Protein AF-A0A839IMW2-F1 (afdb_monomer_lite)

Structure (mmCIF, N/CA/C/O backbone):
data_AF-A0A839IMW2-F1
#
_entry.id   AF-A0A839IMW2-F1
#
loop_
_atom_site.group_PDB
_atom_site.id
_atom_site.type_symbol
_atom_site.label_atom_id
_atom_site.label_alt_id
_atom_site.label_comp_id
_atom_site.label_asym_id
_atom_site.label_entity_id
_atom_site.label_seq_id
_atom_site.pdbx_PDB_ins_code
_atom_site.Cartn_x
_atom_site.Cartn_y
_atom_site.Cartn_z
_atom_site.occupancy
_atom_site.B_iso_or_equiv
_atom_site.auth_seq_id
_atom_site.auth_comp_id
_atom_site.auth_asym_id
_atom_site.auth_atom_id
_atom_site.pdbx_PDB_model_num
ATOM 1 N N . MET A 1 1 ? -64.109 31.806 45.695 1.00 40.94 1 MET A N 1
ATOM 2 C CA . MET A 1 1 ? -63.785 30.371 45.812 1.00 40.94 1 MET A CA 1
ATOM 3 C C . MET A 1 1 ? -62.403 30.207 45.216 1.00 40.94 1 MET A C 1
ATOM 5 O O . MET A 1 1 ? -62.258 30.433 44.025 1.00 40.94 1 MET A O 1
ATOM 9 N N . SER A 1 2 ? -61.393 29.999 46.057 1.00 44.81 2 SER A N 1
ATOM 10 C CA . SER A 1 2 ? -59.986 29.981 45.647 1.00 44.81 2 SER A CA 1
ATOM 11 C C . SER A 1 2 ? -59.543 28.531 45.491 1.00 44.81 2 SER A C 1
ATOM 13 O O . SER A 1 2 ? -59.479 27.810 46.484 1.00 44.81 2 SER A O 1
ATOM 15 N N . GLU A 1 3 ? -59.273 28.096 44.261 1.00 47.06 3 GLU A N 1
ATOM 16 C CA . GLU A 1 3 ? -58.573 26.835 44.014 1.00 47.06 3 GLU A CA 1
ATOM 17 C C . GLU A 1 3 ? -57.104 27.013 44.400 1.00 47.06 3 GLU A C 1
ATOM 19 O O . GLU A 1 3 ? -56.382 27.838 43.840 1.00 47.06 3 GLU A O 1
ATOM 24 N N . VAL A 1 4 ? -56.676 26.261 45.411 1.00 55.44 4 VAL A N 1
ATOM 25 C CA . VAL A 1 4 ? -55.265 26.124 45.771 1.00 55.44 4 VAL A CA 1
ATOM 26 C C . VAL A 1 4 ? -54.654 25.115 44.795 1.00 55.44 4 VAL A C 1
ATOM 28 O O . VAL A 1 4 ? -55.153 23.989 44.731 1.00 55.44 4 VAL A O 1
ATOM 31 N N . PRO A 1 5 ? -53.596 25.456 44.041 1.00 52.12 5 PRO A N 1
ATOM 32 C CA . PRO A 1 5 ? -52.913 24.477 43.210 1.00 52.12 5 PRO A CA 1
ATOM 33 C C . PRO A 1 5 ? -52.203 23.474 44.126 1.00 52.12 5 PRO A C 1
ATOM 35 O O . PRO A 1 5 ? -51.385 23.852 44.966 1.00 52.12 5 PRO A O 1
ATOM 38 N N . SER A 1 6 ? -52.547 22.191 44.001 1.00 52.34 6 SER A N 1
ATOM 39 C CA . SER A 1 6 ? -51.861 21.116 44.719 1.00 52.34 6 SER A CA 1
ATOM 40 C C . SER A 1 6 ? -50.364 21.114 44.370 1.00 52.34 6 SER A C 1
ATOM 42 O O . SER A 1 6 ? -50.017 21.292 43.199 1.00 52.34 6 SER A O 1
ATOM 44 N N . PRO A 1 7 ? -49.462 20.915 45.349 1.00 55.97 7 PRO A N 1
ATOM 45 C CA . PRO A 1 7 ? -48.035 20.810 45.072 1.00 55.97 7 PRO A CA 1
ATOM 46 C C . PRO A 1 7 ? -47.748 19.543 44.247 1.00 55.97 7 PRO A C 1
ATOM 48 O O . PRO A 1 7 ? -48.489 18.562 44.361 1.00 55.97 7 PRO A O 1
ATOM 51 N N . PRO A 1 8 ? -46.689 19.535 43.416 1.00 54.78 8 PRO A N 1
ATOM 52 C CA . PRO A 1 8 ? -46.316 18.349 42.657 1.00 54.78 8 PRO A CA 1
ATOM 53 C C . PRO A 1 8 ? -46.016 17.191 43.618 1.00 54.78 8 PRO A C 1
ATOM 55 O O . PRO A 1 8 ? -45.361 17.374 44.645 1.00 54.78 8 PRO A O 1
ATOM 58 N N . LEU A 1 9 ? -46.541 16.010 43.283 1.00 55.28 9 LEU A N 1
ATOM 59 C CA . LEU A 1 9 ? -46.349 14.759 44.016 1.00 55.28 9 LEU A CA 1
ATOM 60 C C . LEU A 1 9 ? -44.857 14.534 44.291 1.00 55.28 9 LEU A C 1
ATOM 62 O O . LEU A 1 9 ? -44.047 14.531 43.366 1.00 55.28 9 LEU A O 1
ATOM 66 N N . ALA A 1 10 ? -44.508 14.353 45.566 1.00 57.53 10 ALA A N 1
ATOM 67 C CA . ALA A 1 10 ? -43.165 13.985 45.985 1.00 57.53 10 ALA A CA 1
ATOM 68 C C . ALA A 1 10 ? -42.753 12.684 45.279 1.00 57.53 10 ALA A C 1
ATOM 70 O O . ALA A 1 10 ? -43.426 11.662 45.416 1.00 57.53 10 ALA A O 1
ATOM 71 N N . THR A 1 11 ? -41.668 12.735 44.505 1.00 62.94 11 THR A N 1
ATOM 72 C CA . THR A 1 11 ? -41.059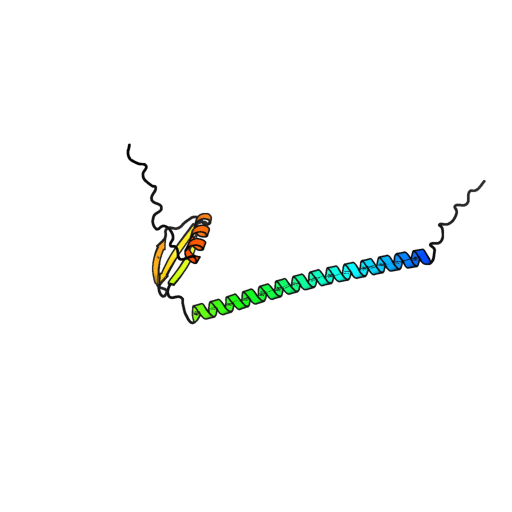 11.566 43.864 1.00 62.94 11 THR A CA 1
ATOM 73 C C . THR A 1 11 ? -40.772 10.521 44.942 1.00 62.94 11 THR A C 1
ATOM 75 O O . THR A 1 11 ? -40.127 10.847 45.942 1.00 62.94 11 THR A O 1
ATOM 78 N N . SER A 1 12 ? -41.282 9.293 44.795 1.00 80.38 12 SER A N 1
ATOM 79 C CA . SER A 1 12 ? -41.029 8.258 45.804 1.00 80.38 12 SER A CA 1
ATOM 80 C C . SER A 1 12 ? -39.532 7.936 45.852 1.00 80.38 12 SER A C 1
ATOM 82 O O . SER A 1 12 ? -38.826 8.077 44.849 1.00 80.38 12 SER A O 1
ATOM 84 N N . LEU A 1 13 ? -39.041 7.507 47.016 1.00 82.44 13 LEU A N 1
ATOM 85 C CA . LEU A 1 13 ? -37.641 7.113 47.194 1.00 82.44 13 LEU A CA 1
ATOM 86 C C . LEU A 1 13 ? -37.227 6.046 46.165 1.00 82.44 13 LEU A C 1
ATOM 88 O O . LEU A 1 13 ? -36.177 6.172 45.544 1.00 82.44 13 LEU A O 1
ATOM 92 N N . ASP A 1 14 ? -38.113 5.088 45.886 1.00 86.00 14 ASP A N 1
ATOM 93 C CA . ASP A 1 14 ? -37.888 4.034 44.890 1.00 86.00 14 ASP A CA 1
ATOM 94 C C . ASP A 1 14 ? -37.703 4.594 43.471 1.00 86.00 14 ASP A C 1
ATOM 96 O O . ASP A 1 14 ? -36.932 4.065 42.672 1.00 86.00 14 ASP A O 1
ATOM 100 N N . GLN A 1 15 ? -38.398 5.683 43.139 1.00 87.62 15 GLN A N 1
ATOM 101 C CA . GLN A 1 15 ? -38.290 6.322 41.830 1.00 87.62 15 GLN A CA 1
ATOM 102 C C . GLN A 1 15 ? -36.995 7.134 41.693 1.00 87.62 15 GLN A C 1
ATOM 104 O O . GLN A 1 15 ? -36.430 7.201 40.601 1.00 87.62 15 GLN A O 1
ATOM 109 N N . ILE A 1 16 ? -36.489 7.691 42.795 1.00 89.38 16 ILE A N 1
ATOM 110 C CA . ILE A 1 16 ? -35.156 8.306 42.854 1.00 89.38 16 ILE A CA 1
ATOM 111 C C . ILE A 1 16 ? -34.074 7.229 42.697 1.00 89.38 16 ILE A C 1
ATOM 113 O O . ILE A 1 16 ? -33.141 7.405 41.910 1.00 89.38 16 ILE A O 1
ATOM 117 N N . ASP A 1 17 ? -34.220 6.097 43.387 1.00 90.50 17 ASP A N 1
ATOM 118 C CA . ASP A 1 17 ? -33.290 4.971 43.286 1.00 90.50 17 ASP A CA 1
ATOM 119 C C . ASP A 1 17 ? -33.252 4.392 41.865 1.00 90.50 17 ASP A C 1
ATOM 121 O O . ASP A 1 17 ? -32.171 4.128 41.331 1.00 90.50 17 ASP A O 1
ATOM 125 N N . LEU A 1 18 ? -34.408 4.278 41.203 1.00 93.44 18 LEU A N 1
ATOM 126 C CA . LEU A 1 18 ? -34.490 3.845 39.809 1.00 93.44 18 LEU A CA 1
ATOM 127 C C . LEU A 1 18 ? -33.765 4.814 38.861 1.00 93.44 18 LEU A C 1
ATOM 129 O O . LEU A 1 18 ? -32.944 4.381 38.054 1.00 93.44 18 LEU A O 1
ATOM 133 N N . GLN A 1 19 ? -33.999 6.124 38.995 1.00 93.06 19 GLN A N 1
ATOM 134 C CA . GLN A 1 19 ? -33.312 7.140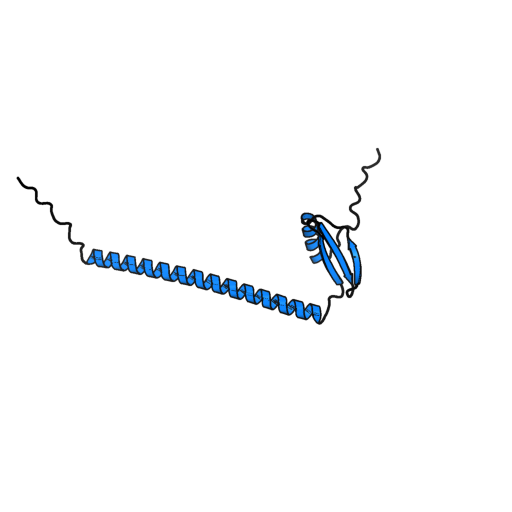 38.185 1.00 93.06 19 GLN A CA 1
ATOM 135 C C . GLN A 1 19 ? -31.792 7.111 38.387 1.00 93.06 19 GLN A C 1
ATOM 137 O O . GLN A 1 19 ? -31.024 7.262 37.435 1.00 93.06 19 GLN A O 1
ATOM 142 N N . MET A 1 20 ? -31.340 6.895 39.623 1.00 94.50 20 MET A N 1
ATOM 143 C CA . MET A 1 20 ? -29.921 6.767 39.939 1.00 94.50 20 MET A CA 1
ATOM 144 C C . MET A 1 20 ? -29.305 5.515 39.297 1.00 94.50 20 MET A C 1
ATOM 146 O O . MET A 1 20 ? -28.183 5.579 38.784 1.00 94.50 20 MET A O 1
ATOM 150 N N . LEU A 1 21 ? -30.023 4.387 39.289 1.00 94.75 21 LEU A N 1
ATOM 151 C CA . LEU A 1 21 ? -29.579 3.162 38.621 1.00 94.75 21 LEU A CA 1
ATOM 152 C C . LEU A 1 21 ? -29.473 3.350 37.103 1.00 94.75 21 LEU A C 1
ATOM 154 O O . LEU A 1 21 ? -28.444 2.994 36.528 1.00 94.75 21 LEU A O 1
ATOM 158 N N . GLU A 1 22 ? -30.465 3.978 36.470 1.00 95.94 22 GLU A N 1
ATOM 159 C CA . GLU A 1 22 ? -30.437 4.297 35.035 1.00 95.94 22 GLU A CA 1
ATOM 160 C C . GLU A 1 22 ? -29.282 5.247 34.682 1.00 95.94 22 GLU A C 1
ATOM 162 O O . GLU A 1 22 ? -28.557 5.036 33.706 1.00 95.94 22 GLU A O 1
ATOM 167 N N . ALA A 1 23 ? -29.048 6.279 35.498 1.00 95.06 23 ALA A N 1
ATOM 168 C CA . ALA A 1 23 ? -27.928 7.199 35.307 1.00 95.06 23 ALA A CA 1
ATOM 169 C C . ALA A 1 23 ? -26.575 6.479 35.412 1.00 95.06 23 ALA A C 1
ATOM 171 O O . ALA A 1 23 ? -25.666 6.730 34.614 1.00 95.06 23 ALA A O 1
ATOM 172 N N . LYS A 1 24 ? -26.443 5.549 36.366 1.00 95.12 24 LYS A N 1
ATOM 173 C CA . LYS A 1 24 ? -25.233 4.740 36.539 1.00 95.12 24 LYS A CA 1
ATOM 174 C C . LYS A 1 24 ? -25.020 3.783 35.368 1.00 95.12 24 LYS A C 1
ATOM 176 O O . LYS A 1 24 ? -23.891 3.656 34.899 1.00 95.12 24 LYS A O 1
ATOM 181 N N . GLU A 1 25 ? -26.076 3.144 34.873 1.00 96.00 25 GLU A N 1
ATOM 182 C CA . GLU A 1 25 ? -26.000 2.294 33.685 1.00 96.00 25 GLU A CA 1
ATOM 183 C C . GLU A 1 25 ? -25.538 3.096 32.462 1.00 96.00 25 GLU A C 1
ATOM 185 O O . GLU A 1 25 ? -24.595 2.695 31.776 1.00 96.00 25 GLU A O 1
ATOM 190 N N . ASN A 1 26 ? -26.136 4.264 32.224 1.00 96.31 26 ASN A N 1
ATOM 191 C CA . ASN A 1 26 ? -25.758 5.140 31.118 1.00 96.31 26 ASN A CA 1
ATOM 192 C C . ASN A 1 26 ? -24.298 5.604 31.218 1.00 96.31 26 ASN A C 1
ATOM 194 O O . ASN A 1 26 ? -23.585 5.611 30.213 1.00 96.31 26 ASN A O 1
ATOM 198 N N . LEU A 1 27 ? -23.820 5.931 32.423 1.00 96.31 27 LEU A N 1
ATOM 199 C CA . LEU A 1 27 ? -22.418 6.281 32.650 1.00 96.31 27 LEU A CA 1
ATOM 200 C C . LEU A 1 27 ? -21.479 5.114 32.312 1.00 96.31 27 LEU A C 1
ATOM 202 O O . LEU A 1 27 ? -20.473 5.315 31.628 1.00 96.31 27 LEU A O 1
ATOM 206 N N . LEU A 1 28 ? -21.809 3.897 32.752 1.00 95.38 28 LEU A N 1
ATOM 207 C CA . LEU A 1 28 ? -21.018 2.700 32.453 1.00 95.38 28 LEU A CA 1
ATOM 208 C C . LEU A 1 28 ? -20.987 2.407 30.947 1.00 95.38 28 LEU A C 1
ATOM 210 O O . LEU A 1 28 ? -19.925 2.095 30.408 1.00 95.38 28 LEU A O 1
ATOM 214 N N . ARG A 1 29 ? -22.117 2.575 30.248 1.00 93.69 29 ARG A N 1
ATOM 215 C CA . ARG A 1 29 ? -22.189 2.436 28.784 1.00 93.69 29 ARG A CA 1
ATOM 216 C C . ARG A 1 29 ? -21.274 3.441 28.077 1.00 93.69 29 ARG A C 1
ATOM 218 O O . ARG A 1 29 ? -20.471 3.045 27.235 1.00 93.69 29 ARG A O 1
ATOM 225 N N . GLN A 1 30 ? -21.312 4.715 28.468 1.00 95.25 30 GLN A N 1
ATOM 226 C CA . GLN A 1 30 ? -20.439 5.748 27.893 1.00 95.25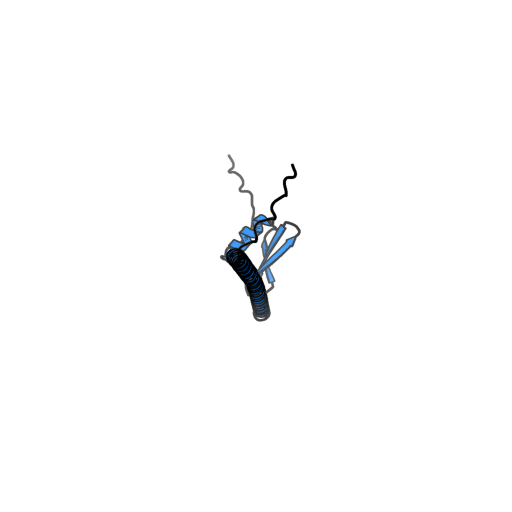 30 GLN A CA 1
ATOM 227 C C . GLN A 1 30 ? -18.950 5.471 28.146 1.00 95.25 30 GLN A C 1
ATOM 229 O O . GLN A 1 30 ? -18.115 5.683 27.262 1.00 95.25 30 GLN A O 1
ATOM 234 N N . GLN A 1 31 ? -18.604 4.988 29.343 1.00 93.75 31 GLN A N 1
ATOM 235 C CA . GLN A 1 31 ? -17.233 4.593 29.670 1.00 93.75 31 GLN A CA 1
ATOM 236 C C . GLN A 1 31 ? -16.762 3.429 28.792 1.00 93.75 31 GLN A C 1
ATOM 238 O O . GLN A 1 31 ? -15.663 3.499 28.238 1.00 93.75 31 GLN A O 1
ATOM 243 N N . ALA A 1 32 ? -17.601 2.408 28.601 1.00 93.00 32 ALA A N 1
ATOM 244 C CA . ALA A 1 32 ? -17.294 1.274 27.734 1.00 93.00 32 ALA A CA 1
ATOM 245 C C . ALA A 1 32 ? -17.088 1.703 26.268 1.00 93.00 32 ALA A C 1
ATOM 247 O O . ALA A 1 32 ? -16.114 1.299 25.634 1.00 93.00 32 ALA A O 1
ATOM 248 N N . GLU A 1 33 ? -17.940 2.582 25.733 1.00 93.88 33 GLU A N 1
ATOM 249 C CA . GLU A 1 33 ? -17.790 3.116 24.371 1.00 93.88 33 GLU A CA 1
ATOM 250 C C . GLU A 1 33 ? -16.523 3.957 24.190 1.00 93.88 33 GLU A C 1
ATOM 252 O O . GLU A 1 33 ? -15.910 3.965 23.118 1.00 93.88 33 GLU A O 1
ATOM 257 N N . LYS A 1 34 ? -16.134 4.719 25.217 1.00 93.88 34 LYS A N 1
ATOM 258 C CA . LYS A 1 34 ? -14.890 5.489 25.189 1.00 93.88 34 LYS A CA 1
ATOM 259 C C . LYS A 1 34 ? -13.678 4.557 25.179 1.00 93.88 34 LYS A C 1
ATOM 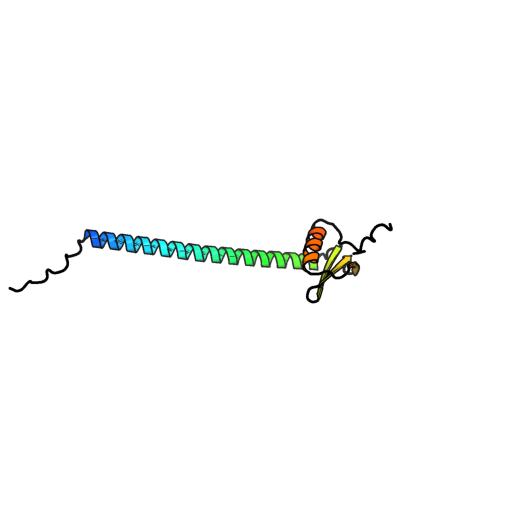261 O O . LYS A 1 34 ? -12.807 4.744 24.333 1.00 93.88 34 LYS A O 1
ATOM 266 N N . ALA A 1 35 ? -13.667 3.542 26.043 1.00 90.38 35 ALA A N 1
ATOM 267 C CA . ALA A 1 35 ? -12.606 2.538 26.084 1.00 90.38 35 ALA A CA 1
ATOM 268 C C . ALA A 1 35 ? -12.469 1.811 24.735 1.00 90.38 35 ALA A C 1
ATOM 270 O O . ALA A 1 35 ? -11.374 1.741 24.184 1.00 90.38 35 ALA A O 1
ATOM 271 N N . LEU A 1 36 ? -13.586 1.391 24.126 1.00 92.75 36 LEU A N 1
ATOM 272 C CA . LEU A 1 36 ? -13.581 0.740 22.811 1.00 92.75 36 LEU A CA 1
ATOM 273 C C . LEU A 1 36 ? -12.954 1.625 21.720 1.00 92.75 36 LEU A C 1
ATOM 275 O O . LEU A 1 36 ? -12.182 1.145 20.890 1.00 92.75 36 LEU A O 1
ATOM 279 N N . ARG A 1 37 ? -13.275 2.925 21.708 1.00 91.88 37 ARG A N 1
ATOM 280 C CA . ARG A 1 37 ? -12.697 3.881 20.749 1.00 91.88 37 ARG A CA 1
ATOM 281 C C . ARG A 1 37 ? -11.197 4.072 20.958 1.00 91.88 37 ARG A C 1
ATOM 283 O O . ARG A 1 37 ? -10.454 4.182 19.981 1.00 91.88 37 ARG A O 1
ATOM 290 N N . GLU A 1 38 ? -10.750 4.127 22.208 1.00 93.94 38 GLU A N 1
ATOM 291 C CA . GLU A 1 38 ? -9.330 4.242 22.549 1.00 93.94 38 GLU A CA 1
ATOM 292 C C . GLU A 1 38 ? -8.552 2.984 22.133 1.00 93.94 38 GLU A C 1
ATOM 294 O O . GLU A 1 38 ? -7.511 3.109 21.482 1.00 93.94 38 GLU A O 1
ATOM 299 N N . ASP A 1 39 ? -9.104 1.794 22.373 1.00 93.31 39 ASP A N 1
ATOM 300 C CA . ASP A 1 39 ? -8.515 0.520 21.947 1.00 93.31 39 ASP A CA 1
ATOM 301 C C . ASP A 1 39 ? -8.425 0.409 20.420 1.00 93.31 39 ASP A C 1
ATOM 303 O O . ASP A 1 39 ? -7.378 0.054 19.872 1.00 93.31 39 ASP A O 1
ATOM 307 N N . GLN A 1 40 ? -9.489 0.777 19.699 1.00 93.56 40 GLN A N 1
ATOM 308 C CA . GLN A 1 40 ? -9.476 0.813 18.232 1.00 93.56 40 GLN A CA 1
ATOM 309 C C . GLN A 1 40 ? -8.391 1.754 17.701 1.00 93.56 40 GLN A C 1
ATOM 311 O O . GLN A 1 40 ? -7.664 1.409 16.765 1.00 93.56 40 GLN A O 1
ATOM 316 N N . LYS A 1 41 ? -8.243 2.933 18.313 1.00 94.25 41 LYS A N 1
ATOM 317 C CA . LYS A 1 41 ? -7.187 3.884 17.958 1.00 94.25 41 LYS A CA 1
ATOM 318 C C . LYS A 1 41 ? -5.799 3.289 18.209 1.00 94.25 41 LYS A C 1
ATOM 320 O O . LYS A 1 41 ? -4.933 3.408 17.342 1.00 94.25 41 LYS A O 1
ATOM 325 N N . ALA A 1 42 ? -5.588 2.636 19.350 1.00 94.50 42 ALA A N 1
ATOM 326 C CA . ALA A 1 42 ? -4.320 1.994 19.683 1.00 94.50 42 ALA A CA 1
ATOM 327 C C . ALA A 1 42 ? -3.963 0.875 18.688 1.00 94.50 42 ALA A C 1
ATOM 329 O O . ALA A 1 42 ? -2.833 0.830 18.200 1.00 94.50 42 ALA A O 1
ATOM 330 N N . LEU A 1 43 ? -4.933 0.037 18.306 1.00 95.56 43 LEU A N 1
ATOM 331 C CA . LEU A 1 43 ? -4.748 -1.011 17.296 1.00 95.56 43 LEU A CA 1
ATOM 332 C C . LEU A 1 43 ? -4.349 -0.441 15.929 1.00 95.56 43 LEU A C 1
ATOM 334 O O . LEU A 1 43 ? -3.446 -0.968 15.276 1.00 95.56 43 LEU A O 1
ATOM 338 N N . LEU A 1 44 ? -4.992 0.646 15.491 1.00 94.25 44 LEU A N 1
ATOM 339 C CA . LEU A 1 44 ? -4.651 1.304 14.227 1.00 94.25 44 LEU A CA 1
ATOM 340 C C . LEU A 1 44 ? -3.229 1.878 14.243 1.00 94.25 44 LEU A C 1
ATOM 342 O O . LEU A 1 44 ? -2.506 1.738 13.255 1.00 94.25 44 LEU A O 1
ATOM 346 N N . ILE A 1 45 ? -2.811 2.479 15.360 1.00 95.00 45 ILE A N 1
ATOM 347 C CA . ILE A 1 45 ? -1.448 3.002 15.532 1.00 95.00 45 ILE A CA 1
ATOM 348 C C . ILE A 1 45 ? -0.428 1.861 15.495 1.00 95.00 45 ILE A C 1
ATOM 350 O O . ILE A 1 45 ? 0.519 1.923 14.711 1.00 95.00 45 ILE A O 1
ATOM 354 N N . ALA A 1 46 ? -0.653 0.793 16.264 1.00 94.44 46 ALA A N 1
ATOM 355 C CA . ALA A 1 46 ? 0.234 -0.368 16.288 1.00 94.44 46 ALA A CA 1
ATOM 356 C C . ALA A 1 46 ? 0.406 -0.976 14.887 1.00 94.44 46 ALA A C 1
ATOM 358 O O . ALA A 1 46 ? 1.524 -1.229 14.442 1.00 94.44 46 ALA A O 1
ATOM 359 N N . ARG A 1 47 ? -0.694 -1.113 14.134 1.00 93.94 47 ARG A N 1
ATOM 360 C CA . ARG A 1 47 ? -0.658 -1.614 12.755 1.00 93.94 47 ARG A CA 1
ATOM 361 C C . ARG A 1 47 ? 0.117 -0.691 11.813 1.00 93.94 47 ARG A C 1
ATOM 363 O O . ARG A 1 47 ? 0.827 -1.174 10.928 1.00 93.94 47 ARG A O 1
ATOM 370 N N . ALA A 1 48 ? -0.012 0.624 11.977 1.00 92.94 48 ALA A N 1
ATOM 371 C CA . ALA A 1 48 ? 0.756 1.586 11.193 1.00 92.94 48 ALA A CA 1
ATOM 372 C C . ALA A 1 48 ? 2.261 1.475 11.485 1.00 92.94 48 ALA A C 1
ATOM 374 O O . ALA A 1 48 ? 3.075 1.532 10.560 1.00 92.94 48 ALA A O 1
ATOM 375 N N . ASP A 1 49 ? 2.639 1.277 12.746 1.00 95.06 49 ASP A N 1
ATOM 376 C CA . ASP A 1 49 ? 4.038 1.128 13.142 1.00 95.06 49 ASP A CA 1
ATOM 377 C C . ASP A 1 49 ? 4.638 -0.211 12.686 1.00 95.06 49 ASP A C 1
ATOM 379 O O . ASP A 1 49 ? 5.769 -0.231 12.187 1.00 95.06 49 ASP A O 1
ATOM 383 N N . ASP A 1 50 ? 3.864 -1.297 12.709 1.00 94.12 50 ASP A N 1
ATOM 384 C CA . ASP A 1 50 ? 4.244 -2.569 12.084 1.00 94.12 50 ASP A CA 1
ATOM 385 C C . ASP A 1 50 ? 4.513 -2.402 10.586 1.00 94.12 50 ASP A C 1
ATOM 387 O O . ASP A 1 50 ? 5.528 -2.883 10.069 1.00 94.12 50 ASP A O 1
ATOM 391 N N . PHE A 1 51 ? 3.650 -1.670 9.877 1.00 91.81 51 PHE A N 1
ATOM 392 C CA . PHE A 1 51 ? 3.834 -1.411 8.452 1.00 91.81 51 PHE A CA 1
ATOM 393 C C . PHE A 1 51 ? 5.104 -0.590 8.180 1.00 91.81 51 PHE A C 1
ATOM 395 O O . PHE A 1 51 ? 5.885 -0.926 7.284 1.00 91.81 51 PHE A O 1
ATOM 402 N N . LYS A 1 52 ? 5.387 0.433 9.000 1.00 92.50 52 LYS A N 1
ATOM 403 C CA . LYS A 1 52 ? 6.651 1.192 8.931 1.00 92.50 52 LYS A CA 1
ATOM 404 C C . LYS A 1 52 ? 7.864 0.295 9.176 1.00 92.50 52 LYS A C 1
ATOM 406 O O . LYS A 1 52 ? 8.876 0.412 8.477 1.00 92.50 52 LYS A O 1
ATOM 411 N N . LEU A 1 53 ? 7.786 -0.618 10.145 1.00 93.56 53 LEU A N 1
ATOM 412 C CA . LEU A 1 53 ? 8.868 -1.554 10.440 1.00 93.56 53 LEU A CA 1
ATOM 413 C C . LEU A 1 53 ? 9.108 -2.518 9.271 1.00 93.56 5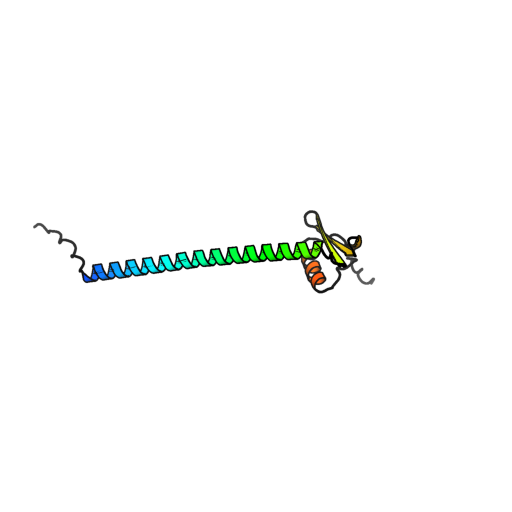3 LEU A C 1
ATOM 415 O O . LEU A 1 53 ? 10.260 -2.734 8.878 1.00 93.56 53 LEU A O 1
ATOM 419 N N . GLN A 1 54 ? 8.041 -3.062 8.685 1.00 89.56 54 GLN A N 1
ATOM 420 C CA . GLN A 1 54 ? 8.110 -3.903 7.489 1.00 89.56 54 GLN A CA 1
ATOM 421 C C . GLN A 1 54 ? 8.740 -3.150 6.314 1.00 89.56 54 GLN A C 1
ATOM 423 O O . GLN A 1 54 ? 9.670 -3.666 5.688 1.00 89.56 54 GLN A O 1
ATOM 428 N N . GLN A 1 55 ? 8.324 -1.904 6.070 1.00 89.00 55 GLN A N 1
ATOM 429 C CA . GLN A 1 55 ? 8.901 -1.048 5.034 1.00 89.00 55 GLN A CA 1
ATOM 430 C C . GLN A 1 55 ? 10.405 -0.829 5.255 1.00 89.00 55 GLN A C 1
ATOM 432 O O . GLN A 1 55 ? 11.200 -0.987 4.327 1.00 89.00 55 GLN A O 1
ATOM 437 N N . LYS A 1 56 ? 10.827 -0.526 6.490 1.00 91.81 56 LYS A N 1
ATOM 438 C CA . LYS A 1 56 ? 12.245 -0.341 6.839 1.00 91.81 56 LYS A CA 1
ATOM 439 C C . LYS A 1 56 ? 13.062 -1.615 6.613 1.00 91.81 56 LYS A C 1
ATOM 441 O O . LYS A 1 56 ? 14.170 -1.546 6.082 1.00 91.81 56 LYS A O 1
ATOM 446 N N . ARG A 1 57 ? 12.530 -2.781 6.993 1.00 91.12 57 ARG A N 1
ATOM 447 C CA . ARG A 1 57 ? 13.174 -4.085 6.748 1.00 91.12 57 ARG A CA 1
ATOM 448 C C . ARG A 1 57 ? 13.312 -4.367 5.254 1.00 91.12 57 ARG A C 1
ATOM 450 O O . ARG A 1 57 ? 14.368 -4.825 4.823 1.00 91.12 57 ARG A O 1
ATOM 457 N N . LEU A 1 58 ? 12.275 -4.075 4.471 1.00 85.94 58 LEU A N 1
ATOM 458 C CA . LEU A 1 58 ? 12.299 -4.259 3.023 1.00 85.94 58 LEU A CA 1
ATOM 459 C C . LEU A 1 58 ? 13.351 -3.362 2.361 1.00 85.94 58 LEU A C 1
ATOM 461 O O . LEU A 1 58 ? 14.144 -3.865 1.573 1.00 85.94 58 LEU A O 1
ATOM 465 N N . ARG A 1 59 ? 13.427 -2.078 2.737 1.00 85.75 59 ARG A N 1
ATOM 466 C CA . ARG A 1 59 ? 14.461 -1.154 2.236 1.00 85.75 59 ARG A CA 1
ATOM 467 C C . ARG A 1 59 ? 15.870 -1.669 2.512 1.00 85.75 59 ARG A C 1
ATOM 469 O O . ARG A 1 59 ? 16.644 -1.825 1.577 1.00 85.75 59 ARG A O 1
ATOM 476 N N . LYS A 1 60 ? 16.155 -2.066 3.758 1.00 89.69 60 LYS A N 1
ATOM 477 C CA . LYS A 1 60 ? 17.453 -2.658 4.125 1.00 89.69 60 LYS A CA 1
ATOM 478 C C . LYS A 1 60 ? 17.798 -3.896 3.294 1.00 89.69 60 LYS A C 1
ATOM 480 O O . LYS A 1 60 ? 18.956 -4.093 2.949 1.00 89.69 60 LYS A O 1
ATOM 485 N N . ARG A 1 61 ? 16.809 -4.746 2.985 1.00 85.19 61 ARG A N 1
ATOM 486 C CA . ARG A 1 61 ? 17.006 -5.922 2.120 1.00 85.19 61 ARG A CA 1
ATOM 487 C C . ARG A 1 61 ? 17.319 -5.536 0.677 1.00 85.19 61 ARG A C 1
ATOM 489 O O . ARG A 1 61 ? 18.158 -6.187 0.069 1.00 85.19 61 ARG A O 1
ATOM 496 N N . ILE A 1 62 ? 16.641 -4.524 0.137 1.00 84.31 62 ILE A N 1
ATOM 497 C CA . ILE A 1 62 ? 16.893 -4.019 -1.220 1.00 84.31 62 ILE A CA 1
ATOM 498 C C . ILE A 1 62 ? 18.293 -3.398 -1.300 1.00 84.31 62 ILE A C 1
ATOM 500 O O . ILE A 1 62 ? 19.004 -3.648 -2.264 1.00 84.31 62 ILE A O 1
ATOM 504 N N . GLU A 1 63 ? 18.711 -2.649 -0.279 1.00 83.38 63 GLU A N 1
ATOM 505 C CA . GLU A 1 63 ? 20.052 -2.053 -0.201 1.00 83.38 63 GLU A CA 1
ATOM 506 C C . GLU A 1 63 ? 21.155 -3.115 -0.086 1.00 83.38 63 GLU A C 1
ATOM 508 O O . GLU A 1 63 ? 22.162 -3.033 -0.783 1.00 83.38 63 GLU A O 1
ATOM 513 N N . SER A 1 64 ? 20.973 -4.134 0.763 1.00 85.12 64 SER A N 1
ATOM 514 C CA . SER A 1 64 ? 21.995 -5.170 0.975 1.00 85.12 64 SER A CA 1
ATOM 515 C C . SER A 1 64 ? 22.071 -6.193 -0.155 1.00 85.12 64 SER A C 1
ATOM 517 O O . SER A 1 64 ? 23.140 -6.731 -0.444 1.00 85.12 64 SER A O 1
ATOM 519 N N . ARG A 1 65 ? 20.937 -6.487 -0.793 1.00 81.50 65 ARG A N 1
ATOM 520 C CA . ARG A 1 65 ? 20.839 -7.411 -1.917 1.00 81.50 65 ARG A CA 1
ATOM 521 C C . ARG A 1 65 ? 19.878 -6.828 -2.947 1.00 81.50 65 ARG A C 1
ATOM 523 O O . ARG A 1 65 ? 18.697 -7.200 -2.950 1.00 81.50 65 ARG A O 1
ATOM 530 N N . PRO A 1 66 ? 20.368 -5.948 -3.837 1.00 77.00 66 PRO A N 1
ATOM 531 C CA . PRO A 1 66 ? 19.530 -5.398 -4.881 1.00 77.00 66 PRO A CA 1
ATOM 532 C C . PRO A 1 66 ? 18.969 -6.539 -5.735 1.00 77.00 66 PRO A C 1
ATOM 534 O O . PRO A 1 66 ? 19.677 -7.511 -6.036 1.00 77.00 66 PRO A O 1
ATOM 537 N N . PRO A 1 67 ? 17.680 -6.475 -6.092 1.00 79.31 67 PRO A N 1
ATOM 538 C CA . PRO A 1 67 ? 17.083 -7.485 -6.941 1.00 79.31 67 PRO A CA 1
ATOM 539 C C . PRO A 1 67 ? 17.795 -7.497 -8.297 1.00 79.31 67 PRO A C 1
ATOM 541 O O . PRO A 1 67 ? 18.033 -6.453 -8.902 1.00 79.31 67 PRO A O 1
ATOM 544 N N . LYS A 1 68 ? 18.119 -8.700 -8.789 1.00 83.31 68 LYS A N 1
ATOM 545 C CA . LYS A 1 68 ? 18.712 -8.866 -10.125 1.00 83.31 68 LYS A CA 1
ATOM 546 C C . LYS A 1 68 ? 17.786 -8.344 -11.218 1.00 83.31 68 LYS A C 1
ATOM 548 O O . LYS A 1 68 ? 18.272 -7.838 -12.216 1.00 83.31 68 LYS A O 1
ATOM 553 N N . LEU A 1 69 ? 16.475 -8.479 -11.024 1.00 85.69 69 LEU A N 1
ATOM 554 C CA . LEU A 1 69 ? 15.431 -7.980 -11.910 1.00 85.69 69 LEU A CA 1
ATOM 555 C C . LEU A 1 69 ? 14.499 -7.076 -11.108 1.00 85.69 69 LEU A C 1
ATOM 557 O O . LEU A 1 69 ? 13.926 -7.516 -10.111 1.00 85.69 69 LEU A O 1
ATOM 561 N N . SER A 1 70 ? 14.342 -5.835 -11.544 1.00 89.19 70 SER A N 1
ATOM 562 C CA . SER A 1 70 ? 13.401 -4.876 -10.963 1.00 89.19 70 SER A CA 1
ATOM 563 C C . SER A 1 70 ? 12.664 -4.106 -12.052 1.00 89.19 70 SER A C 1
ATOM 565 O O . SER A 1 70 ? 12.965 -4.236 -13.236 1.00 89.19 70 SER A O 1
ATOM 567 N N . TRP A 1 71 ? 11.665 -3.330 -11.645 1.00 90.88 71 TRP A N 1
ATOM 568 C CA . TRP A 1 71 ? 10.934 -2.419 -12.513 1.00 90.88 71 TRP A CA 1
ATOM 569 C C . TRP A 1 71 ? 11.087 -1.007 -11.967 1.00 90.88 71 TRP A C 1
ATOM 571 O O . TRP A 1 71 ? 10.845 -0.767 -10.784 1.00 90.88 71 TRP A O 1
ATOM 581 N N . LEU A 1 72 ? 11.528 -0.100 -12.826 1.00 90.50 72 LEU A N 1
ATOM 582 C CA . LEU A 1 72 ? 11.485 1.334 -12.616 1.00 90.50 72 LEU A CA 1
ATOM 583 C C . LEU A 1 72 ? 10.131 1.834 -13.128 1.00 90.50 72 LEU A C 1
ATOM 585 O O . LEU A 1 72 ? 9.698 1.456 -14.217 1.00 90.50 72 LEU A O 1
ATOM 589 N N . ILE A 1 73 ? 9.460 2.634 -12.306 1.00 93.00 73 ILE A N 1
ATOM 590 C CA . ILE A 1 73 ? 8.151 3.214 -12.595 1.00 93.00 73 ILE A CA 1
ATOM 591 C C . ILE A 1 73 ? 8.335 4.723 -12.535 1.00 93.00 73 ILE A C 1
ATOM 593 O O . ILE A 1 73 ? 8.657 5.257 -11.474 1.00 93.00 73 ILE A O 1
ATOM 597 N N . GLU A 1 74 ? 8.152 5.383 -13.668 1.00 93.38 74 GLU A N 1
ATOM 598 C CA . GLU A 1 74 ? 8.269 6.833 -13.800 1.00 93.38 74 GLU A CA 1
ATOM 599 C C . GLU A 1 74 ? 6.877 7.403 -14.069 1.00 93.38 74 GLU A C 1
ATOM 601 O O . GLU A 1 74 ? 6.158 6.906 -14.936 1.00 93.38 74 GLU A O 1
ATOM 606 N N . GLU A 1 75 ? 6.471 8.403 -13.289 1.00 92.06 75 GLU A N 1
ATOM 607 C CA . GLU A 1 75 ? 5.169 9.064 -13.405 1.00 92.06 75 GLU A CA 1
ATOM 608 C C . GLU A 1 75 ? 5.378 10.462 -13.993 1.00 92.06 75 GLU A C 1
ATOM 610 O O . GLU A 1 75 ? 6.069 11.289 -13.400 1.00 92.06 75 GLU A O 1
ATOM 615 N N . ASP A 1 76 ? 4.774 10.709 -15.155 1.00 89.81 76 ASP A N 1
ATOM 616 C CA . ASP A 1 76 ? 4.724 12.014 -15.812 1.00 89.81 76 ASP A CA 1
ATOM 617 C C . ASP A 1 76 ? 3.260 12.442 -15.972 1.00 89.81 76 ASP A C 1
ATOM 619 O O . ASP A 1 76 ? 2.529 12.008 -16.873 1.00 89.81 76 ASP A O 1
ATOM 623 N N . GLY A 1 77 ? 2.792 13.243 -15.014 1.00 90.06 77 GLY A N 1
ATOM 624 C CA . GLY A 1 77 ? 1.402 13.672 -14.921 1.00 90.06 77 GLY A CA 1
ATOM 625 C C . GLY A 1 77 ? 0.441 12.487 -14.808 1.00 90.06 77 GLY A C 1
ATOM 626 O O . GLY A 1 77 ? 0.293 11.888 -13.748 1.00 90.06 77 GLY A O 1
ATOM 627 N N . ASN A 1 78 ? -0.249 12.170 -15.905 1.00 91.88 78 ASN A N 1
ATOM 628 C CA . ASN A 1 78 ? -1.227 11.080 -15.962 1.00 91.88 78 ASN A CA 1
ATOM 629 C C . ASN A 1 78 ? -0.738 9.861 -16.766 1.00 91.88 78 ASN A C 1
ATOM 631 O O . ASN A 1 78 ? -1.511 8.937 -17.041 1.00 91.88 78 ASN A O 1
ATOM 635 N N . HIS A 1 79 ? 0.538 9.862 -17.147 1.00 91.38 79 HIS A N 1
ATOM 636 C CA . HIS A 1 79 ? 1.193 8.770 -17.849 1.00 91.38 79 HIS A CA 1
ATOM 637 C C . HIS A 1 79 ? 2.233 8.111 -16.946 1.00 91.38 79 HIS A C 1
ATOM 639 O O . HIS A 1 79 ? 2.900 8.762 -16.147 1.00 91.38 79 HIS A O 1
ATOM 645 N N . ILE A 1 80 ? 2.351 6.795 -17.071 1.00 92.75 80 ILE A N 1
ATOM 646 C CA . ILE A 1 80 ? 3.318 5.975 -16.357 1.00 92.75 80 ILE A CA 1
ATOM 647 C C . ILE A 1 80 ? 4.174 5.251 -17.386 1.00 92.75 80 ILE A C 1
ATOM 649 O O . ILE A 1 80 ? 3.652 4.531 -18.242 1.00 92.75 80 ILE A O 1
ATOM 653 N N . GLN A 1 81 ? 5.485 5.417 -17.274 1.00 91.69 81 GLN A N 1
ATOM 654 C CA . GLN A 1 81 ? 6.475 4.683 -18.043 1.00 91.69 81 GLN A CA 1
ATOM 655 C C . GLN A 1 81 ? 7.061 3.563 -17.183 1.00 91.69 81 GLN A C 1
ATOM 657 O O . GLN A 1 81 ? 7.441 3.763 -16.028 1.00 91.69 81 GLN A O 1
ATOM 662 N N . LEU A 1 82 ? 7.101 2.357 -17.747 1.00 92.19 82 LEU A N 1
ATOM 663 C CA . LEU A 1 82 ? 7.649 1.178 -17.087 1.00 92.19 82 LEU A CA 1
ATOM 664 C C . LEU A 1 82 ? 8.967 0.812 -17.757 1.00 92.19 82 LEU A C 1
ATOM 666 O O . LEU A 1 82 ? 9.000 0.554 -18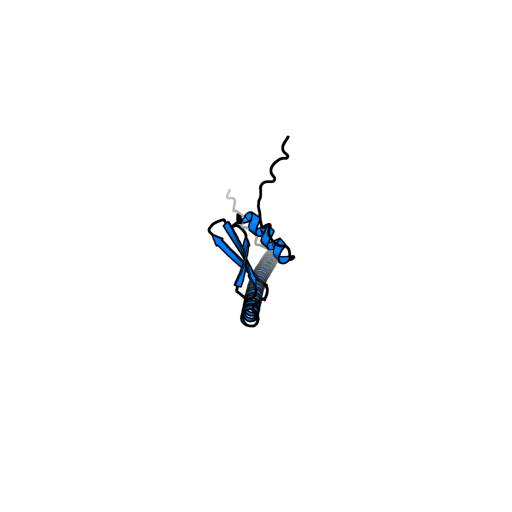.959 1.00 92.19 82 LEU A O 1
ATOM 670 N N . THR A 1 83 ? 10.035 0.723 -16.974 1.00 91.19 83 THR A N 1
ATOM 671 C CA . THR A 1 83 ? 11.349 0.297 -17.458 1.00 91.19 83 THR A CA 1
ATOM 672 C C . THR A 1 83 ? 11.808 -0.917 -16.668 1.00 91.19 83 THR A C 1
ATOM 674 O O . THR A 1 83 ? 11.981 -0.877 -15.451 1.00 91.19 83 THR A O 1
ATOM 677 N N . ARG A 1 84 ? 12.002 -2.039 -17.352 1.00 91.31 84 ARG A N 1
ATOM 678 C CA . ARG A 1 84 ? 12.559 -3.250 -16.760 1.00 91.31 84 ARG A CA 1
ATOM 679 C C . ARG A 1 84 ? 14.051 -3.051 -16.542 1.00 91.31 84 ARG A C 1
ATOM 681 O O . ARG A 1 84 ? 14.777 -2.713 -17.470 1.00 91.31 84 ARG A O 1
ATOM 688 N N . MET A 1 85 ? 14.508 -3.318 -15.330 1.00 90.56 85 MET A N 1
ATOM 689 C CA . MET A 1 85 ? 15.888 -3.155 -14.891 1.00 90.56 85 MET A CA 1
ATOM 690 C C . MET A 1 85 ? 16.522 -4.525 -14.631 1.00 90.56 85 MET A C 1
ATOM 692 O O . MET A 1 85 ? 15.900 -5.400 -14.024 1.00 90.56 85 MET A O 1
ATOM 696 N N . HIS A 1 86 ? 17.776 -4.706 -15.043 1.00 90.75 86 HIS A N 1
ATOM 697 C CA . HIS A 1 86 ? 18.601 -5.863 -14.712 1.00 90.75 86 HIS A CA 1
ATOM 698 C C . HIS A 1 86 ? 19.932 -5.416 -14.094 1.00 90.75 86 HIS A C 1
ATOM 700 O O . HIS A 1 86 ? 20.703 -4.693 -14.722 1.00 90.75 86 HIS A O 1
ATOM 706 N N . ASN A 1 87 ? 20.207 -5.830 -12.853 1.00 86.19 87 ASN A N 1
ATOM 707 C CA . ASN A 1 87 ? 21.380 -5.407 -12.071 1.00 86.19 87 ASN A CA 1
ATOM 708 C C . ASN A 1 87 ? 21.587 -3.875 -12.072 1.00 86.19 87 ASN A C 1
ATOM 710 O O . ASN A 1 87 ? 22.700 -3.389 -12.269 1.00 86.19 87 ASN A O 1
ATOM 714 N N . GLY A 1 88 ? 20.500 -3.111 -11.913 1.00 81.94 88 GLY A N 1
ATOM 715 C CA . GLY A 1 88 ? 20.529 -1.643 -11.903 1.00 81.94 88 GLY A CA 1
ATOM 716 C C . GLY A 1 88 ? 20.688 -0.977 -13.275 1.00 81.94 88 GLY A C 1
ATOM 717 O O . GLY A 1 88 ? 20.706 0.247 -13.340 1.00 81.94 88 GLY A O 1
ATOM 718 N N . LYS A 1 89 ? 20.766 -1.744 -14.369 1.00 86.31 89 LYS A N 1
ATOM 719 C CA . LYS A 1 89 ? 20.806 -1.215 -15.739 1.00 86.31 89 LYS A CA 1
ATOM 720 C C . LYS A 1 89 ? 19.447 -1.373 -16.425 1.00 86.31 89 LYS A C 1
ATOM 722 O O . LYS A 1 89 ? 18.815 -2.412 -16.228 1.00 86.31 89 LYS A O 1
ATOM 727 N N . PRO A 1 90 ? 18.999 -0.401 -17.234 1.00 89.56 90 PRO A N 1
ATOM 728 C CA . PRO A 1 90 ? 17.783 -0.558 -18.023 1.00 89.56 90 PRO A CA 1
ATOM 729 C C . PRO A 1 90 ? 17.971 -1.678 -19.053 1.00 89.56 90 PRO A C 1
ATOM 731 O O . PRO A 1 90 ? 18.988 -1.732 -19.743 1.00 89.56 90 PRO A O 1
ATOM 734 N N . LEU A 1 91 ? 17.004 -2.591 -19.107 1.00 89.12 91 LEU A N 1
ATOM 735 C CA . LEU A 1 91 ? 16.941 -3.699 -20.058 1.00 89.12 91 LEU A CA 1
ATOM 736 C C . LEU A 1 91 ? 15.926 -3.398 -21.163 1.00 89.12 91 LEU A C 1
ATOM 738 O O . LEU A 1 91 ? 16.274 -3.436 -22.334 1.00 89.12 91 LEU A O 1
ATOM 742 N N . ASP A 1 92 ? 14.688 -3.078 -20.777 1.00 87.44 92 ASP A N 1
ATOM 743 C CA . ASP A 1 92 ? 13.587 -2.789 -21.699 1.00 87.44 92 ASP A CA 1
ATOM 744 C C . ASP A 1 92 ? 12.780 -1.597 -21.178 1.00 87.44 92 ASP A C 1
ATOM 746 O O . ASP A 1 92 ? 12.281 -1.651 -20.055 1.00 87.44 92 ASP A O 1
ATOM 750 N N . ALA A 1 93 ? 12.603 -0.558 -21.990 1.00 88.00 93 ALA A N 1
ATOM 751 C CA . ALA A 1 93 ? 11.668 0.529 -21.708 1.00 88.00 93 ALA A CA 1
ATOM 752 C C . ALA A 1 93 ? 10.372 0.310 -22.500 1.00 88.00 93 ALA A C 1
ATOM 754 O O . ALA A 1 93 ? 10.416 0.045 -23.702 1.00 88.00 93 ALA A O 1
ATOM 755 N N . TYR A 1 94 ? 9.228 0.404 -21.826 1.00 88.75 94 TYR A N 1
ATOM 756 C CA . TYR A 1 94 ? 7.907 0.288 -22.442 1.00 88.75 94 TYR A CA 1
ATOM 757 C C . TYR A 1 94 ? 7.328 1.683 -22.706 1.00 88.75 94 TYR A C 1
ATOM 759 O O . TYR A 1 94 ? 7.659 2.616 -21.970 1.00 88.75 94 TYR A O 1
ATOM 767 N N . PRO A 1 95 ? 6.463 1.847 -23.725 1.00 87.06 95 PRO A N 1
ATOM 768 C CA . PRO A 1 95 ? 5.810 3.124 -23.986 1.00 87.06 95 PRO A CA 1
ATOM 769 C C . PRO A 1 95 ? 5.049 3.640 -22.753 1.00 87.06 95 PRO A C 1
ATOM 771 O O . PRO A 1 95 ? 4.444 2.830 -22.040 1.00 87.06 95 PRO A O 1
ATOM 774 N N . PRO A 1 96 ? 5.034 4.963 -22.504 1.00 90.12 96 PRO A N 1
ATOM 775 C CA . PRO A 1 96 ? 4.199 5.545 -21.464 1.00 90.12 96 PRO A CA 1
ATOM 776 C C . PRO A 1 96 ? 2.728 5.203 -21.700 1.00 90.12 96 PRO A C 1
ATOM 778 O O . PRO A 1 96 ? 2.218 5.329 -22.814 1.00 90.12 96 PRO A O 1
ATOM 781 N N . VAL A 1 97 ? 2.032 4.787 -20.647 1.00 90.62 97 VAL A N 1
ATOM 782 C CA . VAL A 1 97 ? 0.598 4.487 -20.702 1.00 90.62 97 VAL A CA 1
ATOM 783 C C . VAL A 1 97 ? -0.165 5.294 -19.674 1.00 90.62 97 VAL A C 1
ATOM 785 O O . VAL A 1 97 ? 0.366 5.651 -18.628 1.00 90.62 97 VAL A O 1
ATOM 788 N N . HIS A 1 98 ? -1.436 5.564 -19.951 1.00 91.50 98 HIS A N 1
ATOM 789 C CA . HIS A 1 98 ? -2.303 6.239 -18.996 1.00 91.50 98 HIS A CA 1
ATOM 790 C C . HIS A 1 98 ? -2.357 5.476 -17.662 1.00 91.50 98 HIS A C 1
ATOM 792 O O . HIS A 1 98 ? -2.390 4.240 -17.634 1.00 91.50 98 HIS A O 1
ATOM 798 N N . ARG A 1 99 ? -2.419 6.209 -16.549 1.00 90.38 99 ARG A N 1
ATOM 799 C CA . ARG A 1 99 ? -2.396 5.671 -15.179 1.00 90.38 99 ARG A CA 1
ATOM 800 C C . ARG A 1 99 ? -3.378 4.518 -14.937 1.00 90.38 99 ARG A C 1
ATOM 802 O O . ARG A 1 99 ? -3.043 3.563 -14.239 1.00 90.38 99 ARG A O 1
ATOM 809 N N . SER A 1 100 ? -4.571 4.577 -15.532 1.00 88.50 100 SER A N 1
ATOM 810 C CA . SER A 1 100 ? -5.572 3.500 -15.423 1.00 88.50 100 SER A CA 1
ATOM 811 C C . SER A 1 100 ? -5.092 2.172 -16.025 1.00 88.50 100 SER A C 1
ATOM 813 O O . SER A 1 100 ? -5.297 1.121 -15.423 1.00 88.50 100 SER A O 1
ATOM 815 N N . MET A 1 101 ? -4.406 2.215 -17.169 1.00 89.31 101 MET A N 1
ATOM 816 C CA . MET A 1 101 ? -3.836 1.036 -17.832 1.00 89.31 101 MET A CA 1
ATOM 817 C C . MET A 1 101 ? -2.587 0.529 -17.115 1.00 89.31 101 MET A C 1
ATOM 819 O O . MET A 1 101 ? -2.391 -0.679 -16.986 1.00 89.31 101 MET A O 1
ATOM 823 N N . ALA A 1 102 ? -1.768 1.440 -16.588 1.00 89.19 102 ALA A N 1
ATOM 824 C CA . ALA A 1 102 ? -0.579 1.083 -15.824 1.00 89.19 102 ALA A CA 1
ATOM 825 C C . ALA A 1 102 ? -0.907 0.186 -14.621 1.00 89.19 102 ALA A C 1
ATOM 827 O O . ALA A 1 102 ? -0.177 -0.764 -14.352 1.00 89.19 102 ALA A O 1
ATOM 828 N N . GLY A 1 103 ? -2.032 0.432 -13.937 1.00 87.38 103 GLY A N 1
ATOM 829 C CA . GLY A 1 103 ? -2.496 -0.418 -12.836 1.00 87.38 103 GLY A CA 1
ATOM 830 C C . GLY A 1 103 ? -2.691 -1.884 -13.245 1.00 87.38 103 GLY A C 1
ATOM 831 O O . GLY A 1 103 ? -2.274 -2.786 -12.518 1.00 87.38 103 GLY A O 1
ATOM 832 N N . VAL A 1 104 ? -3.241 -2.127 -14.440 1.00 89.25 104 VAL A N 1
ATOM 833 C CA . VAL A 1 104 ? -3.416 -3.480 -15.000 1.00 89.25 104 VAL A CA 1
ATOM 834 C C . VAL A 1 104 ? -2.058 -4.137 -15.251 1.00 89.25 104 VAL A C 1
ATOM 836 O O . VAL A 1 104 ? -1.839 -5.290 -14.877 1.00 89.25 104 VAL A O 1
ATOM 839 N N . TYR A 1 105 ? -1.115 -3.394 -15.832 1.00 89.94 105 TYR A N 1
ATOM 840 C CA . TYR A 1 105 ? 0.222 -3.909 -16.130 1.00 89.94 105 TYR A CA 1
ATOM 841 C C . TYR A 1 105 ? 1.033 -4.205 -14.873 1.00 89.94 105 TYR A C 1
ATOM 843 O O . TYR A 1 105 ? 1.692 -5.239 -14.812 1.00 89.94 105 TYR A O 1
ATOM 851 N N . LEU A 1 106 ? 0.955 -3.354 -13.849 1.00 89.50 106 LEU A N 1
ATOM 852 C CA . LEU A 1 106 ? 1.636 -3.584 -12.575 1.00 89.50 106 LEU A CA 1
ATOM 853 C C . LEU A 1 106 ? 1.152 -4.874 -11.906 1.00 89.50 106 LEU A C 1
ATOM 855 O O . LEU A 1 106 ? 1.971 -5.663 -11.437 1.00 89.50 106 LEU A O 1
ATOM 859 N N . GLN A 1 107 ? -0.157 -5.134 -11.927 1.00 88.44 107 GLN A N 1
ATOM 860 C CA . GLN A 1 107 ? -0.709 -6.377 -11.391 1.00 88.44 107 GLN A CA 1
ATOM 861 C C . GLN A 1 107 ? -0.231 -7.606 -12.181 1.00 88.44 107 GLN A C 1
ATOM 863 O O . GLN A 1 107 ? 0.118 -8.627 -11.587 1.00 88.44 107 GLN A O 1
ATOM 868 N N . ALA A 1 108 ? -0.167 -7.505 -13.511 1.00 87.75 108 ALA A N 1
ATOM 869 C CA . ALA A 1 108 ? 0.337 -8.573 -14.373 1.00 87.75 108 ALA A CA 1
ATOM 870 C C . ALA A 1 108 ? 1.842 -8.837 -14.152 1.00 87.75 108 ALA A C 1
ATOM 872 O O . ALA A 1 108 ? 2.270 -9.990 -14.093 1.00 87.75 108 ALA A O 1
ATOM 873 N N . ILE A 1 109 ? 2.638 -7.784 -13.939 1.00 89.81 109 ILE A N 1
ATOM 874 C CA . ILE A 1 109 ? 4.071 -7.876 -13.621 1.00 89.81 109 ILE A CA 1
ATOM 875 C C . ILE A 1 109 ? 4.309 -8.643 -12.318 1.00 89.81 109 ILE A C 1
ATOM 877 O O . ILE A 1 109 ? 5.210 -9.481 -12.260 1.00 89.81 109 ILE A O 1
ATOM 881 N N . VAL A 1 110 ? 3.494 -8.406 -11.284 1.00 85.94 110 VAL A N 1
ATOM 882 C CA . VAL A 1 110 ? 3.578 -9.146 -10.010 1.00 85.94 110 VAL A CA 1
ATOM 883 C C . VAL A 1 110 ? 3.374 -10.652 -10.217 1.00 85.94 110 VAL A C 1
ATOM 885 O O . VAL A 1 110 ? 3.958 -11.456 -9.494 1.00 85.94 110 VAL A O 1
ATOM 888 N N . GLN A 1 111 ? 2.601 -11.040 -11.231 1.00 87.38 111 GLN A N 1
ATOM 889 C CA . GLN A 1 111 ? 2.358 -12.436 -11.606 1.00 87.38 111 GLN A CA 1
ATOM 890 C C . GLN A 1 111 ? 3.411 -13.004 -12.577 1.00 87.38 111 GLN A C 1
ATOM 892 O O . GLN A 1 111 ? 3.340 -14.175 -12.938 1.00 87.38 111 GLN A O 1
ATOM 897 N N . GLY A 1 112 ? 4.402 -12.205 -12.986 1.00 85.69 112 GLY A N 1
ATOM 898 C CA . GLY A 1 112 ? 5.482 -12.617 -13.888 1.00 85.69 112 GLY A CA 1
ATOM 899 C C . GLY A 1 112 ? 5.230 -12.338 -15.373 1.00 85.69 112 GLY A C 1
ATOM 900 O O . GLY A 1 112 ? 6.059 -12.713 -16.206 1.00 85.69 112 GLY A O 1
ATOM 901 N N . PHE A 1 113 ? 4.131 -11.667 -15.725 1.00 88.38 113 PHE A N 1
ATOM 902 C CA . PHE A 1 113 ? 3.860 -11.251 -17.101 1.00 88.38 113 PHE A CA 1
ATOM 903 C C . PHE A 1 113 ? 4.611 -9.968 -17.471 1.00 88.38 113 PHE A C 1
ATOM 905 O O . PHE A 1 113 ? 5.068 -9.208 -16.618 1.00 88.38 113 PHE A O 1
ATOM 912 N N . HIS A 1 114 ? 4.730 -9.723 -18.774 1.00 84.31 114 HIS A N 1
ATOM 913 C CA . HIS A 1 114 ? 5.356 -8.521 -19.317 1.00 84.31 114 HIS A CA 1
ATOM 914 C C . HIS A 1 114 ? 4.288 -7.653 -19.996 1.00 84.31 114 HIS A C 1
ATOM 916 O O . HIS A 1 114 ? 3.396 -8.213 -20.639 1.00 84.31 114 HIS A O 1
ATOM 922 N N . PRO A 1 115 ? 4.363 -6.313 -19.888 1.00 83.88 115 PRO A N 1
ATOM 923 C CA . PRO A 1 115 ? 3.475 -5.427 -20.628 1.00 83.88 115 PRO A CA 1
ATOM 924 C C . PRO A 1 115 ? 3.612 -5.638 -22.147 1.00 83.88 115 PRO A C 1
ATOM 926 O O . PRO A 1 115 ? 4.670 -6.065 -22.621 1.00 83.88 115 PRO A O 1
ATOM 929 N N . PRO A 1 116 ? 2.573 -5.331 -22.937 1.00 81.56 116 PRO A N 1
ATOM 930 C CA . PRO A 1 116 ? 2.680 -5.352 -24.390 1.00 81.56 116 PRO A CA 1
ATOM 931 C C . PRO A 1 116 ? 3.710 -4.314 -24.862 1.00 81.56 116 PRO A C 1
ATOM 933 O O . PRO A 1 116 ? 3.697 -3.163 -24.428 1.00 81.56 116 PRO A O 1
ATOM 936 N N . ARG A 1 117 ? 4.618 -4.729 -25.754 1.00 71.38 117 ARG A N 1
ATOM 937 C CA . ARG A 1 117 ? 5.681 -3.861 -26.304 1.00 71.38 117 ARG A CA 1
ATOM 938 C C . ARG A 1 117 ? 5.196 -2.941 -27.423 1.00 71.38 117 ARG A C 1
ATOM 940 O O . ARG A 1 117 ? 5.846 -1.944 -27.709 1.00 71.38 117 ARG A O 1
ATOM 947 N N . VAL A 1 118 ? 4.074 -3.281 -28.055 1.00 62.19 118 VAL A N 1
ATOM 948 C CA . VAL A 1 118 ? 3.518 -2.555 -29.196 1.00 62.19 118 VAL A CA 1
ATOM 949 C C . VAL A 1 118 ? 2.004 -2.506 -29.015 1.00 62.19 118 VAL A C 1
ATOM 951 O O . VAL A 1 118 ? 1.351 -3.546 -29.001 1.00 62.19 118 VAL A O 1
ATOM 954 N N . LEU A 1 119 ? 1.441 -1.310 -28.847 1.00 54.53 119 LEU A N 1
ATOM 955 C CA . LEU A 1 119 ? 0.021 -1.072 -29.108 1.00 54.53 119 LEU A CA 1
ATOM 956 C C . LEU A 1 119 ? -0.110 -0.805 -30.610 1.00 54.53 119 LEU A C 1
ATOM 958 O O . LEU A 1 119 ? -0.360 0.324 -31.019 1.00 54.53 119 LEU A O 1
ATOM 962 N N . THR A 1 120 ? 0.170 -1.800 -31.453 1.00 48.81 120 THR A N 1
ATOM 963 C CA . THR A 1 120 ? -0.151 -1.675 -32.875 1.00 48.81 120 THR A CA 1
ATOM 964 C C . THR A 1 120 ? -1.663 -1.803 -32.990 1.00 48.81 120 THR A C 1
ATOM 966 O O . THR A 1 120 ? -2.212 -2.804 -32.519 1.00 48.81 120 THR A O 1
ATOM 969 N N . PRO A 1 121 ? -2.361 -0.821 -33.587 1.00 48.62 121 PRO A N 1
ATOM 970 C CA . PRO A 1 121 ? -3.701 -1.067 -34.084 1.00 48.62 121 PRO A CA 1
ATOM 971 C C . PRO A 1 121 ? -3.629 -2.317 -34.962 1.00 48.62 121 PRO A C 1
ATOM 973 O O . PRO A 1 121 ? -2.761 -2.409 -35.830 1.00 48.62 121 PRO A O 1
ATOM 976 N N . ILE A 1 122 ? -4.484 -3.301 -34.696 1.00 54.00 122 ILE A N 1
ATOM 977 C CA . ILE A 1 122 ? -4.693 -4.395 -35.642 1.00 54.00 122 ILE A CA 1
ATOM 978 C C . ILE A 1 122 ? -5.236 -3.713 -36.896 1.00 54.00 122 ILE A C 1
ATOM 980 O O . ILE A 1 122 ? -6.331 -3.149 -36.845 1.00 54.00 122 ILE A O 1
ATOM 984 N N . GLU A 1 123 ? -4.452 -3.681 -37.976 1.00 50.78 123 GLU A N 1
ATOM 985 C CA . GLU A 1 123 ? -4.981 -3.274 -39.275 1.00 50.78 123 GLU A CA 1
ATOM 986 C C . GLU A 1 123 ? -6.205 -4.156 -39.554 1.00 50.78 123 GLU A C 1
ATOM 988 O O . GLU A 1 123 ? -6.105 -5.384 -39.428 1.00 50.78 123 GLU A O 1
ATOM 993 N N . PRO A 1 124 ? -7.379 -3.566 -39.841 1.00 59.72 124 PRO A N 1
ATOM 994 C CA . PRO A 1 124 ? -8.529 -4.364 -40.224 1.00 59.72 124 PRO A CA 1
ATOM 995 C C . PRO A 1 124 ? -8.155 -5.195 -41.460 1.00 59.72 124 PRO A C 1
ATOM 997 O O . PRO A 1 124 ? -7.353 -4.731 -42.277 1.00 59.72 124 PRO A O 1
ATOM 1000 N N . PRO A 1 125 ? -8.684 -6.427 -41.592 1.00 63.41 125 PRO A N 1
ATOM 1001 C CA . PRO A 1 125 ? -8.393 -7.259 -42.750 1.00 63.41 125 PRO A CA 1
ATOM 1002 C C . PRO A 1 125 ? -8.716 -6.467 -44.016 1.00 63.41 125 PRO A C 1
ATOM 1004 O O . PRO A 1 125 ? -9.790 -5.874 -44.111 1.00 63.41 125 PRO A O 1
ATOM 1007 N N . ALA A 1 126 ? -7.765 -6.420 -44.949 1.00 62.44 126 ALA A N 1
ATOM 1008 C CA . ALA A 1 126 ? -8.008 -5.847 -46.262 1.00 62.44 126 ALA A CA 1
ATOM 1009 C C . ALA A 1 126 ? -9.155 -6.634 -46.916 1.00 62.44 126 ALA A C 1
ATOM 1011 O O . ALA A 1 126 ? -9.050 -7.856 -47.050 1.00 62.44 126 ALA A O 1
ATOM 1012 N N . GLU A 1 127 ? -10.250 -5.939 -47.228 1.00 59.62 127 GLU A N 1
ATOM 1013 C CA . GLU A 1 127 ? -11.356 -6.465 -48.038 1.00 59.62 127 GLU A CA 1
ATOM 1014 C C . GLU A 1 127 ? -10.912 -6.745 -49.478 1.00 59.62 127 GLU A C 1
ATOM 1016 O O . GLU A 1 127 ? -10.115 -5.945 -50.028 1.00 59.62 127 GLU A O 1
#

Sequence (127 aa):
MSEVPSPPLATSLDQIDLQMLEAKENLLRQQAEKALREDQKALLIARADDFKLQQKRLRKRIESRPPKLSWLIEEDGNHIQLTRMHNGKPLDAYPPVHRSMAGVYLQAIVQGFHPPRVLTPIEPPAE

Secondary structure (DSSP, 8-state):
--PPPPPPPPPPHHHHHHHHHHHHHHHHHHHHHHHHHHHHHHHHHHHHHHHHHHHHHHHHHHHHS--SEEEEEEEETTEEEEEEEETTEEEEEPPPEEHHHHHHHHHHHHTT----S-----PPPP-

Foldseek 3Di:
DDDDDDDPDDQDPVNVVVVVVVVVVVVVVVVVVVVVVVVVVVVVVVVVVVVVVVVVVVVVCCVVPPDQWDWDWDDDPQWIKIFIDGPNHTDDTADTDGNVVVVVQVVVVVVVDHDDRDPDDPDPPDD

pLDDT: mean 84.03, std 14.01, range [40.94, 96.31]

Radius of gyration: 34.1 Å; chains: 1; bounding box: 86×43×95 Å

Organism: NCBI:txid2760088